Protein AF-A0A7L6A6U1-F1 (afdb_monomer_lite)

Structure (mmCIF, N/CA/C/O backbone):
data_AF-A0A7L6A6U1-F1
#
_entry.id   AF-A0A7L6A6U1-F1
#
loop_
_atom_site.group_PDB
_atom_site.id
_atom_site.type_symbol
_atom_site.label_atom_id
_atom_site.label_alt_id
_atom_site.label_comp_id
_atom_site.label_asym_id
_atom_site.label_entity_id
_atom_site.label_seq_id
_atom_site.pdbx_PDB_ins_code
_atom_site.Cartn_x
_atom_site.Cartn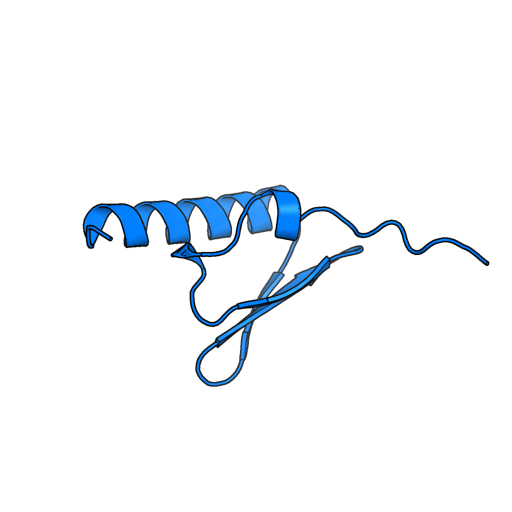_y
_atom_site.Cartn_z
_atom_site.occupancy
_atom_site.B_iso_or_equiv
_atom_site.auth_seq_id
_atom_site.auth_comp_id
_atom_site.auth_asym_id
_atom_site.auth_atom_id
_atom_site.pdbx_PDB_model_num
ATOM 1 N N . MET A 1 1 ? 6.656 -8.715 -15.562 1.00 58.50 1 MET A N 1
ATOM 2 C CA . MET A 1 1 ? 6.850 -7.391 -14.927 1.00 58.50 1 MET A CA 1
ATOM 3 C C . MET A 1 1 ? 8.347 -7.136 -14.893 1.00 58.50 1 MET A C 1
ATOM 5 O O . MET A 1 1 ? 9.051 -8.021 -14.429 1.00 58.50 1 MET A O 1
ATOM 9 N N . ASN A 1 2 ? 8.843 -6.028 -15.455 1.00 79.12 2 ASN A N 1
ATOM 10 C CA . ASN A 1 2 ? 10.273 -5.699 -15.386 1.00 79.12 2 ASN A CA 1
ATOM 11 C C . ASN A 1 2 ? 10.657 -5.423 -13.914 1.00 79.12 2 ASN A C 1
ATOM 13 O O . ASN A 1 2 ? 9.870 -4.803 -13.193 1.00 79.12 2 ASN A O 1
ATOM 17 N N . LEU A 1 3 ? 11.817 -5.904 -13.462 1.00 72.00 3 LEU A N 1
ATOM 18 C CA . LEU A 1 3 ? 12.255 -5.849 -12.061 1.00 72.00 3 LEU A CA 1
ATOM 19 C C . LEU A 1 3 ? 12.335 -4.397 -11.558 1.00 72.00 3 LEU A C 1
ATOM 21 O O . LEU A 1 3 ? 11.779 -4.068 -10.513 1.00 72.00 3 LEU A O 1
ATOM 25 N N . GLU A 1 4 ? 12.873 -3.500 -12.388 1.00 76.50 4 GLU A N 1
ATOM 26 C CA . GLU A 1 4 ? 12.962 -2.061 -12.101 1.00 76.50 4 GLU A CA 1
ATOM 27 C C . GLU A 1 4 ? 11.580 -1.402 -11.952 1.00 76.50 4 GLU A C 1
ATOM 29 O O . GLU A 1 4 ? 11.400 -0.434 -11.215 1.00 76.50 4 GLU A O 1
ATOM 34 N N . THR A 1 5 ? 10.567 -1.924 -12.651 1.00 88.75 5 THR A N 1
ATOM 35 C CA . THR A 1 5 ? 9.184 -1.441 -12.524 1.00 88.75 5 THR A CA 1
ATOM 36 C C . THR A 1 5 ? 8.550 -1.922 -11.221 1.00 88.75 5 THR A C 1
ATOM 38 O O . THR A 1 5 ? 7.776 -1.186 -10.613 1.00 88.75 5 THR A O 1
ATOM 41 N N . ALA A 1 6 ? 8.883 -3.135 -10.771 1.00 90.75 6 ALA A N 1
ATOM 42 C CA . ALA A 1 6 ? 8.391 -3.683 -9.511 1.00 90.75 6 ALA A CA 1
ATOM 43 C C . ALA A 1 6 ? 8.893 -2.867 -8.315 1.00 90.75 6 ALA A C 1
ATOM 45 O O . ALA A 1 6 ? 8.102 -2.469 -7.466 1.00 90.75 6 ALA A O 1
ATOM 46 N N . GLU A 1 7 ? 10.191 -2.568 -8.268 1.00 93.94 7 GLU A N 1
ATOM 47 C CA . GLU A 1 7 ? 10.788 -1.805 -7.168 1.00 93.94 7 GLU A CA 1
ATOM 48 C C . GLU A 1 7 ? 10.251 -0.375 -7.090 1.00 93.94 7 GLU A C 1
ATOM 50 O O . GLU A 1 7 ? 9.909 0.084 -5.998 1.00 93.94 7 GLU A O 1
ATOM 55 N N . LYS A 1 8 ? 10.077 0.291 -8.242 1.00 93.94 8 LYS A N 1
ATOM 56 C CA . LYS A 1 8 ? 9.430 1.610 -8.309 1.00 93.94 8 LYS A CA 1
ATOM 57 C C . LYS A 1 8 ? 8.024 1.582 -7.722 1.00 93.94 8 LYS A C 1
ATOM 59 O O . LYS A 1 8 ? 7.708 2.425 -6.889 1.00 93.94 8 LYS A O 1
ATOM 64 N N . ARG A 1 9 ? 7.216 0.579 -8.082 1.00 93.88 9 ARG A N 1
ATOM 65 C CA . ARG A 1 9 ? 5.861 0.422 -7.531 1.00 93.88 9 ARG A CA 1
ATOM 66 C C . ARG A 1 9 ? 5.879 0.194 -6.025 1.00 93.88 9 ARG A C 1
ATOM 68 O O . ARG A 1 9 ? 5.136 0.852 -5.317 1.00 93.88 9 ARG A O 1
ATOM 75 N N . ARG A 1 10 ? 6.771 -0.657 -5.502 1.00 95.56 10 ARG A N 1
ATOM 76 C CA . ARG A 1 10 ? 6.896 -0.853 -4.043 1.00 95.56 10 ARG A CA 1
ATOM 77 C C . ARG A 1 10 ? 7.249 0.446 -3.320 1.00 95.56 10 ARG A C 1
ATOM 79 O O . ARG A 1 10 ? 6.714 0.707 -2.246 1.00 95.56 10 ARG A O 1
ATOM 86 N N . ALA A 1 11 ? 8.167 1.237 -3.877 1.00 95.62 11 ALA A N 1
ATOM 87 C CA . ALA A 1 11 ? 8.550 2.526 -3.308 1.00 95.62 11 ALA A CA 1
ATOM 88 C C . ALA A 1 11 ? 7.385 3.528 -3.335 1.00 95.62 11 ALA A C 1
ATOM 90 O O . ALA A 1 11 ? 7.139 4.202 -2.337 1.00 95.62 11 ALA A O 1
ATOM 91 N N . GLU A 1 12 ? 6.639 3.577 -4.439 1.00 94.81 12 GLU A N 1
ATOM 92 C CA . GLU A 1 12 ? 5.438 4.400 -4.581 1.00 94.81 12 GLU A CA 1
ATOM 93 C C . GLU A 1 12 ? 4.356 4.004 -3.571 1.00 94.81 12 GLU A C 1
ATOM 95 O O . GLU A 1 12 ? 3.868 4.865 -2.847 1.00 94.81 12 GLU A O 1
ATOM 100 N N . THR A 1 13 ? 4.053 2.711 -3.426 1.00 95.38 13 THR A N 1
ATOM 101 C CA . THR A 1 13 ? 3.099 2.208 -2.426 1.00 95.38 13 THR A CA 1
ATOM 102 C C . THR A 1 13 ? 3.510 2.598 -1.009 1.00 95.38 13 THR A C 1
ATOM 104 O O . THR A 1 13 ? 2.679 3.072 -0.242 1.00 95.38 13 THR A O 1
ATOM 107 N N . ARG A 1 14 ? 4.794 2.455 -0.650 1.00 96.00 14 ARG A N 1
ATOM 108 C CA . ARG A 1 14 ? 5.294 2.871 0.674 1.00 96.00 14 ARG A CA 1
ATOM 109 C C . ARG A 1 14 ? 5.107 4.363 0.911 1.00 96.00 14 ARG A C 1
ATOM 111 O O . ARG A 1 14 ? 4.692 4.749 1.999 1.00 96.00 14 ARG A O 1
ATOM 118 N N . ARG A 1 15 ? 5.406 5.180 -0.100 1.00 95.81 15 ARG A N 1
ATOM 119 C CA . ARG A 1 15 ? 5.223 6.629 -0.031 1.00 95.81 15 ARG A CA 1
ATOM 120 C C . ARG A 1 15 ? 3.749 6.992 0.132 1.00 95.81 15 ARG A C 1
ATOM 122 O O . ARG A 1 15 ? 3.428 7.747 1.033 1.00 95.81 15 ARG A O 1
ATOM 129 N N . LEU A 1 16 ? 2.867 6.402 -0.671 1.00 93.75 16 LEU A N 1
ATOM 130 C CA . LEU A 1 16 ? 1.422 6.613 -0.580 1.00 93.75 16 LEU A CA 1
ATOM 131 C C . LEU A 1 16 ? 0.877 6.238 0.800 1.00 93.75 16 LEU A C 1
ATOM 133 O O . LEU A 1 16 ? 0.145 7.023 1.395 1.00 93.75 16 LEU A O 1
ATOM 137 N N . CYS A 1 17 ? 1.256 5.074 1.335 1.00 94.50 17 CYS A N 1
ATOM 138 C CA . CYS A 1 17 ? 0.846 4.684 2.680 1.00 94.50 17 CYS A CA 1
ATOM 139 C C . CYS A 1 17 ? 1.341 5.685 3.734 1.00 94.50 17 CYS A C 1
ATOM 141 O O . CYS A 1 17 ? 0.554 6.097 4.579 1.00 94.50 17 CYS A O 1
ATOM 143 N N . ALA A 1 18 ? 2.599 6.134 3.654 1.00 94.75 18 ALA A N 1
ATOM 144 C CA . ALA A 1 18 ? 3.140 7.132 4.576 1.00 94.75 18 ALA A CA 1
ATOM 145 C C . ALA A 1 18 ? 2.404 8.481 4.485 1.00 94.75 18 ALA A C 1
ATOM 147 O O . ALA A 1 18 ? 2.032 9.036 5.517 1.00 94.75 18 ALA A O 1
ATOM 148 N N . ASP A 1 19 ? 2.138 8.966 3.269 1.00 93.94 19 ASP A N 1
ATOM 149 C CA . ASP A 1 19 ? 1.420 10.223 3.018 1.00 93.94 19 ASP A CA 1
ATOM 150 C C . ASP A 1 19 ? -0.027 10.171 3.554 1.00 93.94 19 ASP A C 1
ATOM 152 O O . ASP A 1 19 ? -0.572 11.189 3.977 1.00 93.94 19 ASP A O 1
ATOM 156 N N . MET A 1 20 ? -0.641 8.981 3.576 1.00 90.94 20 MET A N 1
ATOM 157 C CA . MET A 1 20 ? -1.993 8.739 4.101 1.00 90.94 20 MET A CA 1
ATOM 158 C C . MET A 1 20 ? -2.030 8.323 5.582 1.00 90.94 20 MET A C 1
ATOM 160 O O . MET A 1 20 ? -3.109 8.071 6.111 1.00 90.94 20 MET A O 1
ATOM 164 N N . GLY A 1 21 ? -0.882 8.209 6.259 1.00 93.19 21 GLY A N 1
ATOM 165 C CA . GLY A 1 21 ? -0.821 7.718 7.642 1.00 93.19 21 GLY A CA 1
ATOM 166 C C . GLY A 1 21 ? -1.189 6.234 7.807 1.00 93.19 21 GLY A C 1
ATOM 167 O O . GLY A 1 21 ? -1.544 5.801 8.901 1.00 93.19 21 GLY A O 1
ATOM 168 N N . ILE A 1 22 ? -1.112 5.449 6.733 1.00 95.12 22 ILE A N 1
ATOM 169 C CA . ILE A 1 22 ? -1.356 4.004 6.713 1.00 95.12 22 ILE A CA 1
ATOM 170 C C . ILE A 1 22 ? -0.057 3.275 7.069 1.00 95.12 22 ILE A C 1
ATOM 172 O O . ILE A 1 22 ? 1.007 3.528 6.497 1.00 95.12 22 ILE A O 1
ATOM 176 N N . ALA A 1 23 ? -0.143 2.324 7.993 1.00 96.62 23 ALA A N 1
ATOM 177 C CA . ALA A 1 23 ? 0.979 1.496 8.400 1.00 96.62 23 ALA A CA 1
ATOM 178 C C . ALA A 1 23 ? 1.167 0.300 7.456 1.00 96.62 23 ALA A C 1
ATOM 180 O O . ALA A 1 23 ? 0.207 -0.278 6.946 1.00 96.62 23 ALA A O 1
ATOM 181 N N . ILE A 1 24 ? 2.427 -0.090 7.251 1.00 97.25 24 ILE A N 1
ATOM 182 C CA . ILE A 1 24 ? 2.808 -1.317 6.547 1.00 97.25 24 ILE A CA 1
ATOM 183 C C . ILE A 1 24 ? 3.643 -2.161 7.507 1.00 97.25 24 ILE A C 1
ATOM 185 O O . ILE A 1 24 ? 4.697 -1.718 7.965 1.00 97.25 24 ILE A O 1
ATOM 189 N N . GLN A 1 25 ? 3.201 -3.384 7.781 1.00 96.81 25 GLN A N 1
ATOM 190 C CA . GLN A 1 25 ? 3.861 -4.313 8.693 1.00 96.81 25 GLN A CA 1
ATOM 191 C C . GLN A 1 25 ? 4.167 -5.649 8.001 1.00 96.81 25 GLN A C 1
ATOM 193 O O . GLN A 1 25 ? 3.375 -6.107 7.173 1.00 96.81 25 GLN A O 1
ATOM 198 N N . PRO A 1 26 ? 5.300 -6.304 8.314 1.00 96.44 26 PRO A N 1
ATOM 199 C CA . PRO A 1 26 ? 5.549 -7.672 7.869 1.00 96.44 26 PRO A CA 1
ATOM 200 C C . PRO A 1 26 ? 4.474 -8.627 8.401 1.00 96.44 26 PRO A C 1
ATOM 202 O O . PRO A 1 26 ? 4.165 -8.616 9.591 1.00 96.44 26 PRO A O 1
ATOM 205 N N . TYR A 1 27 ? 3.936 -9.479 7.530 1.00 96.06 27 TYR A N 1
ATOM 206 C CA . TYR A 1 27 ? 2.909 -10.461 7.870 1.00 96.06 27 TYR A CA 1
ATOM 207 C C . TYR A 1 27 ? 3.237 -11.809 7.218 1.00 96.06 27 TYR A C 1
ATOM 209 O O . TYR A 1 27 ? 2.748 -12.155 6.141 1.00 96.06 27 TYR A O 1
ATOM 217 N N . GLY A 1 28 ? 4.147 -12.558 7.848 1.00 94.62 28 GLY A N 1
ATOM 218 C CA . GLY A 1 28 ? 4.696 -13.793 7.283 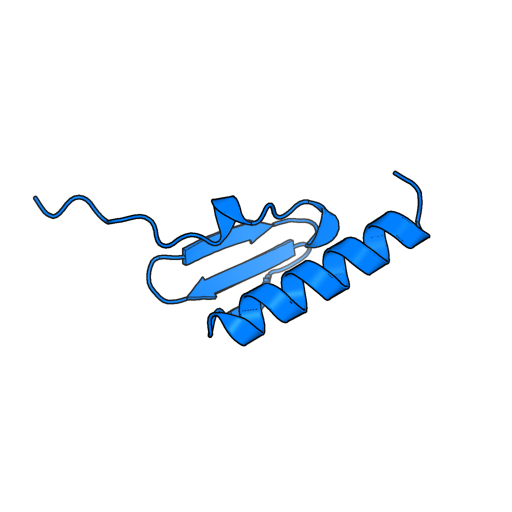1.00 94.62 28 GLY A CA 1
ATOM 219 C C . GLY A 1 28 ? 5.424 -13.528 5.961 1.00 94.62 28 GLY A C 1
ATOM 220 O O . GLY A 1 28 ? 6.366 -12.744 5.919 1.00 94.62 28 GLY A O 1
ATOM 221 N N . ASN A 1 29 ? 4.957 -14.158 4.879 1.00 94.62 29 ASN A N 1
ATOM 222 C CA . ASN A 1 29 ? 5.473 -13.954 3.516 1.00 94.62 29 ASN A CA 1
ATOM 223 C C . ASN A 1 29 ? 4.738 -12.833 2.753 1.00 94.62 29 ASN A C 1
ATOM 225 O O . ASN A 1 29 ? 4.794 -12.778 1.526 1.00 94.62 29 ASN A O 1
ATOM 229 N N . ALA A 1 30 ? 3.998 -11.986 3.465 1.00 96.50 30 ALA A N 1
ATOM 230 C CA . ALA A 1 30 ? 3.197 -10.902 2.922 1.00 96.50 30 ALA A CA 1
ATOM 231 C C . ALA A 1 30 ? 3.378 -9.625 3.758 1.00 96.50 30 ALA A C 1
ATOM 233 O O . ALA A 1 30 ? 4.185 -9.559 4.689 1.00 96.50 30 ALA A O 1
ATOM 234 N N . TRP A 1 31 ? 2.604 -8.606 3.413 1.00 97.31 31 TRP A N 1
ATOM 235 C CA . TRP A 1 31 ? 2.539 -7.324 4.091 1.00 97.31 31 TRP A CA 1
ATOM 236 C C . TRP A 1 31 ? 1.116 -7.068 4.542 1.00 97.31 31 TRP A C 1
ATOM 238 O O . TRP A 1 31 ? 0.182 -7.186 3.748 1.00 97.31 31 TRP A O 1
ATOM 248 N N . TRP A 1 32 ? 0.964 -6.689 5.801 1.00 97.25 32 TRP A N 1
ATOM 249 C CA . TRP A 1 32 ? -0.280 -6.154 6.315 1.00 97.25 32 TRP A CA 1
ATOM 250 C C . TRP A 1 32 ? -0.248 -4.635 6.200 1.00 97.25 32 TRP A C 1
ATOM 252 O O . TRP A 1 32 ? 0.678 -3.981 6.678 1.00 97.25 32 TRP A O 1
ATOM 262 N N . ILE A 1 33 ? -1.238 -4.089 5.510 1.00 96.31 33 ILE A N 1
ATOM 263 C CA . ILE A 1 33 ? -1.409 -2.669 5.254 1.00 96.31 33 ILE A CA 1
ATOM 264 C C . ILE A 1 33 ? -2.676 -2.257 5.988 1.00 96.31 33 ILE A C 1
ATOM 266 O O . ILE A 1 33 ? -3.767 -2.705 5.632 1.00 96.31 33 ILE A O 1
ATOM 270 N N . HIS A 1 34 ? -2.525 -1.442 7.026 1.00 94.81 34 HIS A N 1
ATOM 271 C CA . HIS A 1 34 ? -3.626 -1.118 7.921 1.00 94.81 34 HIS A CA 1
ATOM 272 C C . HIS A 1 34 ? -3.598 0.341 8.372 1.00 94.81 34 HIS A C 1
ATOM 274 O O . HIS A 1 34 ? -2.543 0.943 8.566 1.00 94.81 34 HIS A O 1
ATOM 280 N N . GLY A 1 35 ? -4.779 0.920 8.535 1.00 91.81 35 GLY A N 1
ATOM 281 C CA . GLY A 1 35 ? -4.975 2.322 8.884 1.00 91.81 35 GLY A CA 1
ATOM 282 C C . GLY A 1 35 ? -6.459 2.647 8.998 1.00 91.81 35 GLY A C 1
ATOM 283 O O . GLY A 1 35 ? -7.306 1.754 8.978 1.00 91.81 35 GLY A O 1
ATOM 284 N N . GLU A 1 36 ? -6.797 3.926 9.116 1.00 88.81 36 GLU A N 1
ATOM 285 C CA . GLU A 1 36 ? -8.195 4.343 9.217 1.00 88.81 36 GLU A CA 1
ATOM 286 C C . GLU A 1 36 ? -8.982 3.948 7.952 1.00 88.81 36 GLU A C 1
ATOM 288 O O . GLU A 1 36 ? -8.749 4.456 6.857 1.00 88.81 36 GLU A O 1
ATOM 293 N N . GLY A 1 37 ? -9.896 2.982 8.099 1.00 87.44 37 GLY A N 1
ATOM 294 C CA . GLY A 1 37 ? -10.703 2.440 7.001 1.00 87.44 37 GLY A CA 1
ATOM 295 C C . GLY A 1 37 ? -9.945 1.555 6.000 1.00 87.44 37 GLY A C 1
ATOM 296 O O . GLY A 1 37 ? -10.535 1.161 4.993 1.00 87.44 37 GLY A O 1
ATOM 297 N N . VAL A 1 38 ? -8.680 1.219 6.264 1.00 91.50 38 VAL A N 1
ATOM 298 C CA . VAL A 1 38 ? -7.847 0.357 5.411 1.00 91.50 38 VAL A CA 1
ATOM 299 C C . VAL A 1 38 ? -7.416 -0.867 6.208 1.00 91.50 38 VAL A C 1
ATOM 301 O O .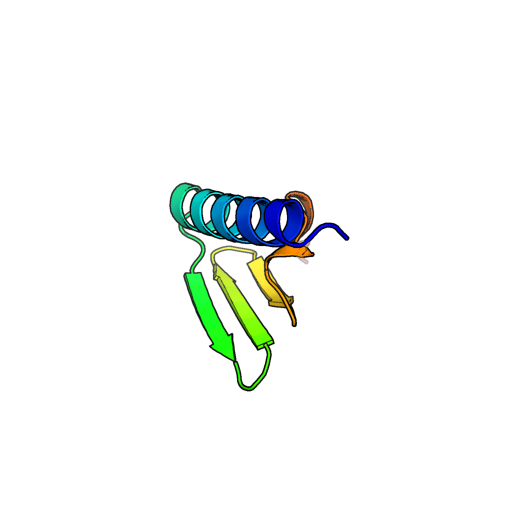 VAL A 1 38 ? -6.813 -0.736 7.268 1.00 91.50 38 VAL A O 1
ATOM 304 N N . ASP A 1 39 ? -7.715 -2.051 5.682 1.00 92.75 39 ASP A N 1
ATOM 305 C CA . ASP A 1 39 ? -7.272 -3.336 6.225 1.00 92.75 39 ASP A CA 1
ATOM 306 C C . ASP A 1 39 ? -7.082 -4.321 5.063 1.00 92.75 39 ASP A C 1
ATOM 308 O O . ASP A 1 39 ? -8.048 -4.788 4.453 1.00 92.75 39 ASP A O 1
ATOM 312 N N . LEU A 1 40 ? -5.826 -4.551 4.678 1.00 93.62 40 LEU A N 1
ATOM 313 C CA . LEU A 1 40 ? -5.455 -5.318 3.491 1.00 93.62 40 LEU A CA 1
ATOM 314 C C . LEU A 1 40 ? -4.194 -6.139 3.749 1.00 93.62 40 LEU A C 1
ATOM 316 O O . LEU A 1 40 ? -3.209 -5.637 4.285 1.00 93.62 40 LEU A O 1
ATOM 320 N N . VAL A 1 41 ? -4.177 -7.381 3.267 1.00 95.31 41 VAL A N 1
ATOM 321 C CA . VAL A 1 41 ? -2.956 -8.192 3.186 1.00 95.31 41 VAL A CA 1
ATOM 322 C C . VAL A 1 41 ? -2.538 -8.331 1.726 1.00 95.31 41 VAL A C 1
ATOM 324 O O . VAL A 1 41 ? -3.323 -8.772 0.888 1.00 95.31 41 VAL A O 1
ATOM 327 N N . ALA A 1 42 ? -1.291 -7.975 1.421 1.00 95.38 42 ALA A N 1
ATOM 328 C CA . ALA A 1 42 ? -0.719 -8.051 0.081 1.00 95.38 42 ALA A CA 1
ATOM 329 C C . ALA A 1 42 ? 0.585 -8.854 0.087 1.00 95.38 42 ALA A C 1
ATOM 331 O O . ALA A 1 42 ? 1.501 -8.567 0.853 1.00 95.38 42 ALA A O 1
ATOM 332 N N . VAL A 1 43 ? 0.701 -9.841 -0.804 1.00 95.50 43 VAL A N 1
ATOM 333 C CA . VAL A 1 43 ? 1.923 -10.661 -0.939 1.00 95.50 43 VAL A CA 1
ATOM 334 C C . VAL A 1 43 ? 3.126 -9.853 -1.434 1.00 95.50 43 VAL A C 1
ATOM 336 O O . VAL A 1 43 ? 4.261 -10.135 -1.066 1.00 95.50 43 VAL A O 1
ATOM 339 N N . ASP A 1 44 ? 2.885 -8.811 -2.230 1.00 95.19 44 ASP A N 1
ATOM 340 C CA . ASP A 1 44 ? 3.905 -7.876 -2.695 1.00 95.19 44 ASP A CA 1
ATOM 341 C C . ASP A 1 44 ? 3.294 -6.476 -2.827 1.00 95.19 44 ASP A C 1
ATOM 343 O O . ASP A 1 44 ? 2.232 -6.297 -3.428 1.00 95.19 44 ASP A O 1
ATOM 347 N N . LEU A 1 45 ? 3.990 -5.468 -2.299 1.00 95.06 45 LEU A N 1
ATOM 348 C CA . LEU A 1 45 ? 3.570 -4.069 -2.387 1.00 95.06 45 LEU A CA 1
ATOM 349 C C . LEU A 1 45 ? 3.481 -3.576 -3.840 1.00 95.06 45 LEU A C 1
ATOM 351 O O . LEU A 1 45 ? 2.697 -2.681 -4.125 1.00 95.06 45 LEU A O 1
ATOM 355 N N . ALA A 1 46 ? 4.223 -4.182 -4.775 1.00 95.56 46 ALA A N 1
ATOM 356 C CA . ALA A 1 46 ? 4.204 -3.817 -6.194 1.00 95.56 46 ALA A CA 1
ATOM 357 C C . ALA A 1 46 ? 2.839 -4.026 -6.874 1.00 95.56 46 ALA A C 1
ATOM 359 O O . ALA A 1 46 ? 2.644 -3.568 -8.006 1.00 95.56 46 ALA A O 1
ATOM 360 N N . TRP A 1 47 ? 1.941 -4.785 -6.243 1.00 92.75 47 TRP A N 1
ATOM 361 C CA . TRP A 1 47 ? 0.617 -5.118 -6.772 1.00 92.75 47 TRP A CA 1
ATOM 362 C C . TRP A 1 47 ? -0.514 -4.346 -6.098 1.00 92.75 47 TRP A C 1
ATOM 364 O O . TRP A 1 47 ? -1.643 -4.409 -6.577 1.00 92.75 47 TRP A O 1
ATOM 374 N N . VAL A 1 48 ? -0.215 -3.604 -5.032 1.00 93.12 48 VAL A N 1
ATOM 375 C CA . VAL A 1 48 ? -1.188 -2.755 -4.344 1.00 93.12 48 VAL A CA 1
ATOM 376 C C . VAL A 1 48 ? -1.544 -1.590 -5.255 1.00 93.12 48 VAL A C 1
ATOM 378 O O . VAL A 1 48 ? -0.663 -0.865 -5.725 1.00 93.12 48 VAL A O 1
ATOM 381 N N . ARG A 1 49 ? -2.835 -1.413 -5.521 1.00 90.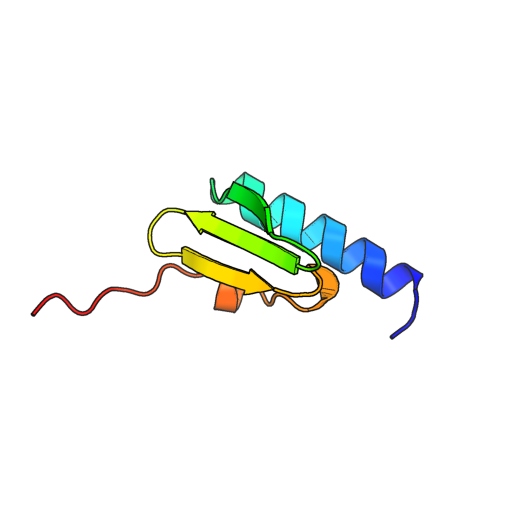94 49 ARG A N 1
ATOM 382 C CA . ARG A 1 49 ? -3.346 -0.299 -6.316 1.00 90.94 49 ARG A CA 1
ATOM 383 C C . ARG A 1 49 ? -3.747 0.837 -5.374 1.00 90.94 49 ARG A C 1
ATOM 385 O O . ARG A 1 49 ? -4.166 0.575 -4.249 1.00 90.94 49 ARG A O 1
ATOM 392 N N . PRO A 1 50 ? -3.697 2.099 -5.824 1.00 88.31 50 PRO A N 1
ATOM 393 C CA . PRO A 1 50 ? -4.147 3.227 -5.009 1.00 88.31 50 PRO A CA 1
ATOM 394 C C . PRO A 1 50 ? -5.590 3.083 -4.497 1.00 88.31 50 PRO A C 1
ATOM 396 O O . PRO A 1 50 ? -5.885 3.501 -3.383 1.00 88.31 50 PRO A O 1
ATOM 399 N N . ASP A 1 51 ? -6.482 2.461 -5.277 1.00 89.12 51 ASP A N 1
ATOM 400 C CA . ASP A 1 51 ? -7.864 2.185 -4.858 1.00 89.12 51 ASP A CA 1
ATOM 401 C C . ASP A 1 51 ? -7.965 1.201 -3.681 1.00 89.12 51 ASP A C 1
ATOM 403 O O . ASP A 1 51 ? -8.917 1.293 -2.910 1.00 89.12 51 ASP A O 1
ATOM 407 N N . ASP A 1 52 ? -6.989 0.305 -3.501 1.00 88.75 52 ASP A N 1
ATOM 408 C CA . ASP A 1 52 ? -6.967 -0.640 -2.377 1.00 88.75 52 ASP A CA 1
ATOM 409 C C . ASP A 1 52 ? -6.636 0.056 -1.044 1.00 88.75 52 ASP A C 1
ATOM 411 O O . ASP A 1 52 ? -6.955 -0.460 0.025 1.00 88.75 52 ASP A O 1
ATOM 415 N N . LEU A 1 53 ? -6.006 1.236 -1.111 1.00 89.44 53 LEU A N 1
ATOM 416 C CA . LEU A 1 53 ? -5.636 2.069 0.038 1.00 89.44 53 LEU A CA 1
ATOM 417 C C . LEU A 1 53 ? -6.716 3.094 0.398 1.00 89.44 53 LEU A C 1
ATOM 419 O O . LEU A 1 53 ? -6.527 3.893 1.312 1.00 89.44 53 LEU A O 1
ATOM 423 N N . ARG A 1 54 ? -7.840 3.120 -0.326 1.00 87.75 54 ARG A N 1
ATOM 424 C CA . ARG A 1 54 ? -8.938 4.026 0.006 1.00 87.75 54 ARG A CA 1
ATOM 425 C C . ARG A 1 54 ? -9.690 3.501 1.226 1.00 87.75 54 ARG A 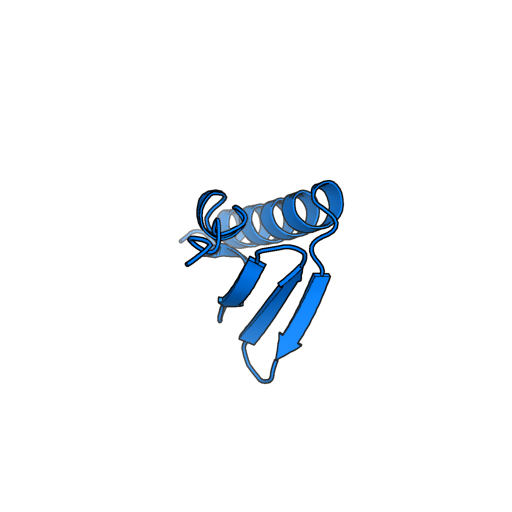C 1
ATOM 427 O O . ARG A 1 54 ? -10.044 2.319 1.235 1.00 87.75 54 ARG A O 1
ATOM 434 N N . PRO A 1 55 ? -10.011 4.368 2.205 1.00 81.75 55 PRO A N 1
ATOM 435 C CA . PRO A 1 55 ? -10.863 3.992 3.316 1.00 81.75 55 PRO A CA 1
ATOM 436 C C . PRO A 1 55 ? -12.166 3.400 2.787 1.00 81.75 55 PRO A C 1
ATOM 438 O O . PRO A 1 55 ? -12.919 4.066 2.067 1.00 81.75 55 PRO A O 1
ATOM 441 N N . ARG A 1 56 ? -12.454 2.144 3.129 1.00 75.31 56 ARG A N 1
ATOM 442 C CA . ARG A 1 56 ? -13.792 1.607 2.907 1.00 75.31 56 ARG A CA 1
ATOM 443 C C . ARG A 1 56 ? -14.705 2.369 3.850 1.00 75.31 56 ARG A C 1
ATOM 445 O O . ARG A 1 56 ? -14.587 2.234 5.065 1.00 75.31 56 ARG A O 1
ATOM 452 N N . GLN A 1 57 ? -15.609 3.171 3.292 1.00 62.62 57 GLN A N 1
ATOM 453 C CA . GLN A 1 57 ? -16.732 3.688 4.059 1.00 62.62 57 GLN A CA 1
ATOM 454 C C . GLN A 1 57 ? -17.498 2.468 4.565 1.00 62.62 57 GLN A C 1
ATOM 456 O O . GLN A 1 57 ? -18.206 1.806 3.804 1.00 62.62 57 GLN A O 1
ATOM 461 N N . LEU A 1 58 ? -17.287 2.115 5.834 1.00 58.38 58 LEU A N 1
ATOM 462 C CA . LEU A 1 58 ? -18.166 1.197 6.532 1.00 58.3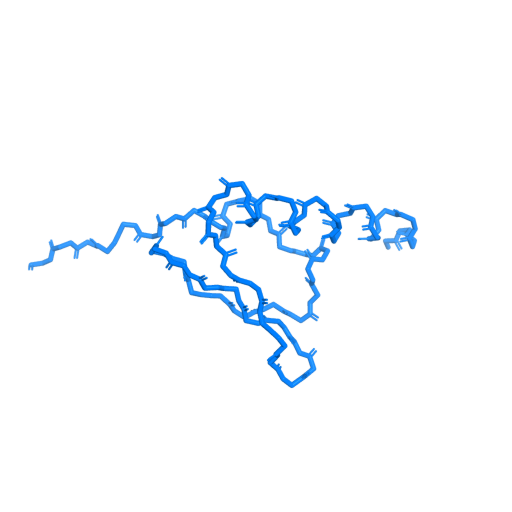8 58 LEU A CA 1
ATOM 463 C C . LEU A 1 58 ? -19.551 1.818 6.402 1.00 58.38 58 LEU A C 1
ATOM 465 O O . LEU A 1 58 ? -19.781 2.922 6.889 1.00 58.38 58 LEU A O 1
ATOM 469 N N . ALA A 1 59 ? -20.435 1.158 5.656 1.00 54.56 59 ALA A N 1
ATOM 470 C CA . ALA A 1 59 ? -21.827 1.550 5.598 1.00 54.56 59 ALA A CA 1
ATOM 471 C C . ALA A 1 59 ? -22.357 1.472 7.031 1.00 54.56 59 ALA A C 1
ATOM 473 O O . ALA A 1 59 ? -22.586 0.379 7.549 1.00 54.56 59 ALA A O 1
ATOM 474 N N . THR A 1 60 ? -22.462 2.626 7.689 1.00 53.44 60 THR A N 1
ATOM 475 C CA . THR A 1 60 ? -23.086 2.761 8.999 1.00 53.44 60 THR A CA 1
ATOM 476 C C . THR A 1 60 ? -24.504 2.216 8.863 1.00 53.44 60 THR A C 1
ATOM 478 O O . THR A 1 60 ? -25.300 2.754 8.092 1.00 53.44 60 THR A O 1
ATOM 481 N N . ARG A 1 61 ? -24.778 1.090 9.523 1.00 46.59 61 ARG A N 1
ATOM 482 C CA . ARG A 1 61 ? -26.120 0.521 9.670 1.00 46.59 61 ARG A CA 1
ATOM 483 C C . ARG A 1 61 ? -26.730 0.997 10.973 1.00 46.59 61 ARG A C 1
ATOM 485 O O . ARG A 1 61 ? -25.968 1.071 11.962 1.00 46.59 61 ARG A O 1
#

Sequence (61 aa):
MNLETAEKRRAETRRLCADMGIAIQPYGNAWWIHGEGVDLVAVDLAWVRPDDLRPRQLATR

Radius of gyration: 12.17 Å; chains: 1; bounding box: 39×24×25 Å

Foldseek 3Di:
DPPVLLVVQLVVLVVLCVVVVWDWDDDPQWIFTDDQQATDIGNGSSPDDPVNVDRDPPPDD

Secondary structure (DSSP, 8-state):
--HHHHHHHHHHHHHHHHHTT-EEEEETTEEEEEETTEEEEES-GGG--GGGGS-------

pLDDT: mean 88.56, std 12.18, range [46.59, 97.31]